Protein AF-A0A4Y2T8W7-F1 (afdb_monomer_lite)

Sequence (125 aa):
MVDYINKPGRGLSRILRNCVEVVSSQKSSSKECLTAVANQFINSVEISAQEAAWSILESPMSKMSEDSIFIPTFRQEERTRMVKSQDVLNKLDPNSRDVYESNIIDYYTKRPKSLEQDCLAKFAA

Radius of gyration: 21.81 Å; chains: 1; bounding box: 50×29×59 Å

Secondary structure (DSSP, 8-state):
-HHHHTSTTTTHHHHHHHHHHHHHHTT--HHHHHHHHHHHHHHH----HHHHHHHHTT--S---SS-------S-TTT---PBPPHHHHTTS-TT----B---HHHHHHT--GGGTTS-HHHHH-

InterPro domains:
  IPR051055 PIF1 DNA helicase [PTHR47642] (1-125)

Organism: Araneus ventricosus (NCBI:txid182803)

Structure (mmCIF, N/CA/C/O backbone):
data_AF-A0A4Y2T8W7-F1
#
_entry.id   AF-A0A4Y2T8W7-F1
#
loop_
_atom_site.group_PDB
_atom_site.id
_atom_site.type_symbol
_atom_site.label_atom_id
_atom_site.label_alt_id
_atom_site.label_comp_id
_atom_site.label_asym_id
_atom_site.label_entity_id
_atom_site.label_seq_id
_atom_site.pdbx_PDB_ins_code
_atom_site.Cartn_x
_atom_site.Cartn_y
_atom_site.Cartn_z
_atom_site.occupancy
_atom_site.B_iso_or_equiv
_atom_site.auth_seq_id
_atom_site.auth_comp_id
_atom_site.auth_asym_id
_atom_site.auth_atom_id
_atom_site.pdbx_PDB_model_num
ATOM 1 N N . MET A 1 1 ? -17.850 3.700 -1.515 1.00 57.03 1 MET A N 1
ATOM 2 C CA . MET A 1 1 ? -18.020 2.430 -0.768 1.00 57.03 1 MET A CA 1
ATOM 3 C C . MET A 1 1 ? -17.115 2.382 0.460 1.00 57.03 1 MET A C 1
ATOM 5 O O . MET A 1 1 ? -17.638 2.253 1.558 1.00 57.03 1 MET A O 1
ATOM 9 N N . VAL A 1 2 ? -15.803 2.600 0.309 1.00 61.16 2 VAL A N 1
ATOM 10 C CA . VAL A 1 2 ? -14.835 2.671 1.427 1.00 61.16 2 VAL A CA 1
ATOM 11 C C . VAL A 1 2 ? -15.227 3.708 2.492 1.00 61.16 2 VAL A C 1
ATOM 13 O O . VAL A 1 2 ? -15.216 3.391 3.676 1.00 61.16 2 VAL A O 1
ATOM 16 N N . ASP A 1 3 ? -15.686 4.900 2.097 1.00 63.88 3 ASP A N 1
ATOM 17 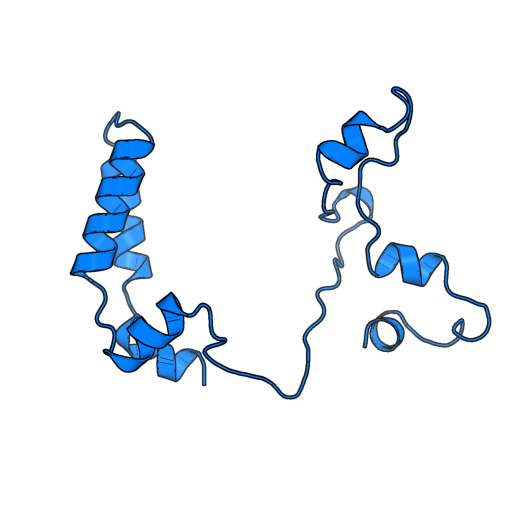C CA . ASP A 1 3 ? -16.163 5.931 3.042 1.00 63.88 3 ASP A CA 1
ATOM 18 C C . ASP A 1 3 ? -17.425 5.553 3.823 1.00 63.88 3 ASP A C 1
ATOM 20 O O . ASP A 1 3 ? -17.697 6.139 4.874 1.00 63.88 3 ASP A O 1
ATOM 24 N N . TYR A 1 4 ? -18.230 4.636 3.282 1.00 69.00 4 TYR A N 1
ATOM 25 C CA . TYR A 1 4 ? -19.443 4.151 3.932 1.00 69.00 4 TYR A CA 1
ATOM 26 C C . TYR A 1 4 ? -19.098 3.067 4.954 1.00 69.00 4 TYR A C 1
ATOM 28 O O . TYR A 1 4 ? -19.541 3.161 6.092 1.00 69.00 4 TYR A O 1
ATOM 36 N N . ILE A 1 5 ? -18.237 2.116 4.571 1.00 69.44 5 ILE A N 1
ATOM 37 C CA . ILE A 1 5 ? -17.714 1.065 5.459 1.00 69.44 5 ILE A CA 1
ATOM 38 C C . ILE A 1 5 ? -16.943 1.692 6.632 1.00 69.44 5 ILE A C 1
ATOM 40 O O . ILE A 1 5 ? -17.156 1.330 7.778 1.00 69.44 5 ILE A O 1
ATOM 44 N N . ASN A 1 6 ? -16.133 2.725 6.379 1.00 69.00 6 ASN A N 1
ATOM 45 C CA . ASN A 1 6 ? -15.343 3.401 7.416 1.00 69.00 6 ASN A CA 1
ATOM 46 C C . ASN A 1 6 ? -16.077 4.553 8.125 1.00 69.00 6 ASN A C 1
ATOM 48 O O . ASN A 1 6 ? -15.469 5.306 8.889 1.00 69.00 6 ASN A O 1
ATOM 52 N N . LYS A 1 7 ? -17.382 4.731 7.888 1.00 75.75 7 LYS A N 1
ATOM 53 C CA . LYS A 1 7 ? -18.191 5.767 8.547 1.00 75.75 7 LYS A CA 1
ATOM 54 C C . LYS A 1 7 ? -18.141 5.718 10.087 1.00 75.75 7 LYS A C 1
ATOM 56 O O . LYS A 1 7 ? -17.979 6.799 10.656 1.00 75.75 7 LYS A O 1
ATOM 61 N N . PRO A 1 8 ? -18.253 4.558 10.766 1.00 72.12 8 PRO A N 1
ATOM 62 C CA . PRO A 1 8 ? -18.125 4.495 12.227 1.00 72.12 8 PRO A CA 1
ATOM 63 C C . PRO A 1 8 ? -16.722 4.881 12.720 1.00 72.12 8 PRO A C 1
ATOM 65 O O . PRO A 1 8 ? -16.584 5.431 13.805 1.00 72.12 8 PRO A O 1
ATOM 68 N N . GLY A 1 9 ? -15.685 4.712 11.891 1.00 72.44 9 GLY A N 1
ATOM 69 C CA . GLY A 1 9 ? -14.316 5.125 12.210 1.00 72.44 9 GLY A CA 1
ATOM 70 C C . GLY A 1 9 ? -14.039 6.630 12.077 1.00 72.44 9 GLY A C 1
ATOM 71 O O . GLY A 1 9 ? -12.913 7.084 12.310 1.00 72.44 9 GLY A O 1
ATOM 72 N N . ARG A 1 10 ? -15.035 7.442 11.696 1.00 74.19 10 ARG A N 1
ATOM 73 C CA . ARG A 1 10 ? -14.863 8.895 11.555 1.00 74.19 10 ARG A CA 1
ATOM 74 C C . ARG A 1 10 ? -14.586 9.531 12.915 1.00 74.19 10 ARG A C 1
ATOM 76 O O . ARG A 1 10 ? -15.427 9.525 13.803 1.00 74.19 10 ARG A O 1
ATOM 83 N N . GLY A 1 11 ? -13.406 10.132 13.052 1.00 80.38 11 GLY A N 1
ATOM 84 C CA . GLY A 1 11 ? -12.960 10.785 14.287 1.00 80.38 11 GLY A CA 1
ATOM 85 C C . GLY A 1 11 ? -11.906 9.999 15.067 1.00 80.38 11 GLY A C 1
ATOM 86 O O . GLY A 1 11 ? -11.212 10.607 15.884 1.00 80.38 11 GLY A O 1
ATOM 87 N N . LEU A 1 12 ? -11.693 8.715 14.749 1.00 86.75 12 LEU A N 1
ATOM 88 C CA . LEU A 1 12 ? -10.592 7.921 15.308 1.00 86.75 12 LEU A CA 1
ATOM 89 C C . LEU A 1 12 ? -9.235 8.569 15.036 1.00 86.75 12 LEU A C 1
ATOM 91 O O . LEU A 1 12 ? -8.407 8.662 15.933 1.00 86.75 12 LEU A O 1
ATOM 95 N N . SER A 1 13 ? -9.027 9.099 13.828 1.00 86.69 13 SER A N 1
ATOM 96 C CA . SER A 1 13 ? -7.786 9.791 13.458 1.00 86.69 13 SER A CA 1
ATOM 97 C C . SER A 1 13 ? -7.454 10.954 14.397 1.00 86.69 13 SER A C 1
ATOM 99 O O . SER A 1 13 ? -6.302 11.115 14.792 1.00 86.69 13 SER A O 1
ATOM 101 N N . ARG A 1 14 ? -8.461 11.734 14.809 1.00 89.81 14 ARG A N 1
ATOM 102 C CA . ARG A 1 14 ? -8.293 12.832 15.770 1.00 89.81 14 ARG A CA 1
ATOM 103 C C . ARG A 1 14 ? -7.947 12.305 17.163 1.00 89.81 14 ARG A C 1
ATOM 105 O O . ARG A 1 14 ? -7.051 12.840 17.801 1.00 89.81 14 ARG A O 1
ATOM 112 N N . ILE A 1 15 ? -8.630 11.254 17.617 1.00 89.94 15 ILE A N 1
ATOM 113 C CA . ILE A 1 15 ? -8.384 10.630 18.928 1.00 89.94 15 ILE A CA 1
ATOM 114 C C . ILE A 1 15 ? -6.955 10.078 19.003 1.00 89.94 15 ILE A C 1
ATOM 116 O O . ILE A 1 15 ? -6.230 10.368 19.953 1.00 89.94 15 ILE A O 1
ATOM 120 N N . LEU A 1 16 ? -6.530 9.331 17.982 1.00 91.44 16 LEU A N 1
ATOM 121 C CA . LEU A 1 16 ? -5.188 8.756 17.918 1.00 91.44 16 LEU A CA 1
ATOM 122 C C . LEU A 1 16 ? -4.116 9.839 17.830 1.00 91.44 16 LEU A C 1
ATOM 124 O O . LEU A 1 16 ? -3.106 9.739 18.516 1.00 91.44 16 LEU A O 1
ATOM 128 N N . ARG A 1 17 ? -4.340 10.900 17.045 1.00 91.00 17 ARG A N 1
ATOM 129 C CA . ARG A 1 17 ? -3.400 12.023 16.948 1.00 91.00 17 ARG A CA 1
ATOM 130 C C . ARG A 1 17 ? -3.201 12.714 18.296 1.00 91.00 17 ARG A C 1
ATOM 132 O O . ARG A 1 17 ? -2.063 12.914 18.701 1.00 91.00 17 ARG A O 1
ATOM 139 N N . ASN A 1 18 ? -4.288 12.977 19.019 1.00 91.31 18 ASN A N 1
ATOM 140 C CA . ASN A 1 18 ? -4.215 13.541 20.367 1.00 91.31 18 ASN A CA 1
ATOM 141 C C . ASN A 1 18 ? -3.464 12.603 21.330 1.00 91.31 18 ASN A C 1
ATOM 143 O O . ASN A 1 18 ? -2.655 13.061 22.131 1.00 91.31 18 ASN A O 1
ATOM 147 N N . CYS A 1 19 ? -3.700 11.288 21.242 1.00 90.44 19 CYS A N 1
ATOM 148 C CA . CYS A 1 19 ? -2.985 10.293 22.046 1.00 90.44 19 CYS A CA 1
ATOM 149 C C . CYS A 1 19 ? -1.477 10.308 21.752 1.00 90.44 19 CYS A C 1
ATOM 151 O O . CYS A 1 19 ? -0.673 10.358 22.679 1.00 90.44 19 CYS A O 1
ATOM 153 N N . VAL A 1 20 ? -1.087 10.349 20.475 1.00 91.06 20 VAL A N 1
ATOM 154 C CA . VAL A 1 20 ? 0.320 10.443 20.060 1.00 91.06 20 VAL A CA 1
ATOM 155 C C . VAL A 1 20 ? 0.966 11.729 20.575 1.00 91.06 20 VAL A C 1
ATOM 157 O O . VAL A 1 20 ? 2.071 11.676 21.105 1.00 91.06 20 VAL A O 1
ATOM 160 N N . GLU A 1 21 ? 0.288 12.874 20.476 1.00 90.94 21 GLU A N 1
ATOM 161 C CA . GLU A 1 21 ? 0.793 14.152 20.997 1.00 90.94 21 GLU A CA 1
ATOM 162 C C . GLU A 1 21 ? 1.041 14.075 22.513 1.00 90.94 21 GLU A C 1
ATOM 164 O O . GLU A 1 21 ? 2.137 14.400 22.973 1.00 90.94 21 GLU A O 1
ATOM 169 N N . VAL A 1 22 ? 0.090 13.533 23.283 1.00 87.94 22 VAL A N 1
ATOM 170 C CA . VAL A 1 22 ? 0.243 13.333 24.734 1.00 87.94 22 VAL A CA 1
ATOM 171 C C . VAL A 1 22 ? 1.409 12.400 25.052 1.00 87.94 22 VAL A C 1
ATOM 173 O O . VAL A 1 22 ? 2.250 12.739 25.884 1.00 87.94 22 VAL A O 1
ATOM 176 N N . VAL A 1 23 ? 1.509 11.250 24.387 1.00 89.00 23 VAL A N 1
ATOM 177 C CA . VAL A 1 23 ? 2.542 10.260 24.720 1.00 89.00 23 VAL A CA 1
ATOM 178 C C . VAL A 1 23 ? 3.925 10.690 24.230 1.00 89.00 23 VAL A C 1
ATOM 180 O O . VAL A 1 23 ? 4.913 10.394 24.886 1.00 89.00 23 VAL A O 1
ATOM 183 N N . SER A 1 24 ? 4.016 11.453 23.139 1.00 83.12 24 SER A N 1
ATOM 184 C CA . SER A 1 24 ? 5.283 12.033 22.667 1.00 83.12 24 SER A CA 1
ATOM 185 C C . SER A 1 24 ? 5.811 13.151 23.573 1.00 83.12 24 SER A C 1
ATOM 187 O O . SER A 1 24 ? 7.019 13.365 23.652 1.00 83.12 24 SER A O 1
ATOM 189 N N . SER A 1 25 ? 4.914 13.852 24.277 1.00 83.56 25 SER A N 1
ATOM 190 C CA . SER A 1 25 ? 5.284 14.858 25.279 1.00 83.56 25 SER A CA 1
ATOM 191 C C . SER A 1 25 ? 5.825 14.233 26.572 1.00 83.56 25 SER A C 1
ATOM 193 O O . SER A 1 25 ? 6.587 14.863 27.309 1.00 83.56 25 SER A O 1
ATOM 195 N N . GLN A 1 26 ? 5.478 12.970 26.829 1.00 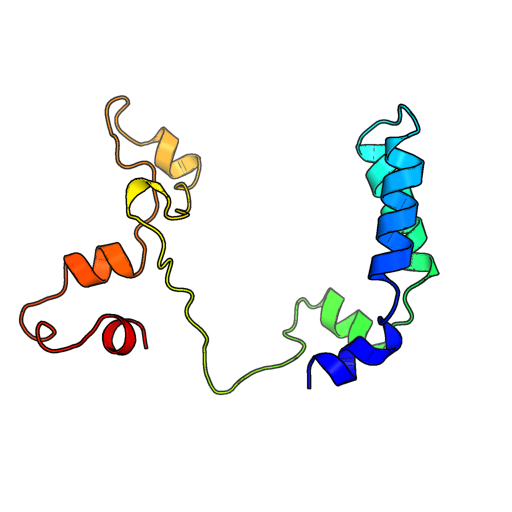80.62 26 GLN A N 1
ATOM 196 C CA . GLN A 1 26 ? 6.067 12.150 27.877 1.00 80.62 26 GLN A CA 1
ATOM 197 C C . GLN A 1 26 ? 7.352 11.514 27.325 1.00 80.62 26 GLN A C 1
ATOM 199 O O . GLN A 1 26 ? 7.390 11.043 26.193 1.00 80.62 26 GLN A O 1
ATOM 204 N N . LYS A 1 27 ? 8.451 11.505 28.091 1.00 73.12 27 LYS A N 1
ATOM 205 C CA . LYS A 1 27 ? 9.706 10.837 27.684 1.00 73.12 27 LYS A CA 1
ATOM 206 C C . LYS A 1 27 ? 9.574 9.308 27.792 1.00 73.12 27 LYS A C 1
ATOM 208 O O . LYS A 1 27 ? 10.281 8.679 28.574 1.00 73.12 27 LYS A O 1
ATOM 213 N N . SER A 1 28 ? 8.638 8.734 27.048 1.00 76.44 28 SER A N 1
ATOM 214 C CA . SER A 1 28 ? 8.301 7.312 27.050 1.00 76.44 28 SER A CA 1
ATOM 215 C C . SER A 1 28 ? 9.087 6.560 25.978 1.00 76.44 28 SER A C 1
ATOM 217 O O . SER A 1 28 ? 9.465 7.113 24.944 1.00 76.44 28 SER A O 1
ATOM 219 N N . SER A 1 29 ? 9.328 5.272 26.206 1.00 87.12 29 SER A N 1
ATOM 220 C CA . SER A 1 29 ? 9.912 4.397 25.189 1.00 87.12 29 SER A CA 1
ATOM 221 C C . SER A 1 29 ? 8.952 4.202 24.004 1.00 87.12 29 SER A C 1
ATOM 223 O O . SER A 1 29 ? 7.730 4.279 24.148 1.00 87.12 29 SER A O 1
ATOM 225 N N . SER A 1 30 ? 9.478 3.869 22.819 1.00 86.44 30 SER A N 1
ATOM 226 C CA . SER A 1 30 ? 8.644 3.601 21.632 1.00 86.44 30 SER A CA 1
ATOM 227 C C . SER A 1 30 ? 7.631 2.472 21.857 1.00 86.44 30 SER A C 1
ATOM 229 O O . SER A 1 30 ? 6.532 2.514 21.309 1.00 86.44 30 SER A O 1
ATOM 231 N N . LYS A 1 31 ? 7.971 1.483 22.697 1.00 88.88 31 LYS A N 1
ATOM 232 C CA . LYS A 1 31 ? 7.074 0.377 23.057 1.00 88.88 31 LYS A CA 1
ATOM 233 C C . LYS A 1 31 ? 5.890 0.858 23.894 1.00 88.88 31 LYS A C 1
ATOM 235 O O . LYS A 1 31 ? 4.759 0.454 23.634 1.00 88.88 31 LYS A O 1
ATOM 240 N N . GLU A 1 32 ? 6.136 1.712 24.882 1.00 87.88 32 GLU A N 1
ATOM 241 C CA . GLU A 1 32 ? 5.075 2.307 25.704 1.00 87.88 32 GLU A CA 1
ATOM 242 C C . GLU A 1 32 ? 4.180 3.214 24.862 1.00 87.88 32 GLU A C 1
ATOM 244 O O . GLU A 1 32 ? 2.959 3.129 24.972 1.00 87.88 32 GLU A O 1
ATOM 249 N N . CYS A 1 33 ? 4.774 3.993 23.950 1.00 88.75 33 CYS A N 1
ATOM 250 C CA . CYS A 1 33 ? 4.030 4.810 22.996 1.00 88.75 33 CYS A CA 1
ATOM 251 C C . CYS A 1 33 ? 3.089 3.970 22.131 1.00 88.75 33 CYS A C 1
ATOM 253 O O . CYS A 1 33 ? 1.884 4.222 22.094 1.00 88.75 33 CYS A O 1
ATOM 255 N N . LEU A 1 34 ? 3.613 2.909 21.514 1.00 90.31 34 LEU A N 1
ATOM 256 C CA . LEU A 1 34 ? 2.804 2.016 20.693 1.00 90.31 34 LEU A CA 1
ATOM 257 C C . LEU A 1 34 ? 1.702 1.332 21.510 1.00 90.31 34 LEU A C 1
ATOM 259 O O . LEU A 1 34 ? 0.571 1.239 21.046 1.00 90.31 34 LEU A O 1
ATOM 263 N N . THR A 1 35 ? 2.010 0.895 22.733 1.00 91.25 35 THR A N 1
ATOM 264 C CA . THR A 1 35 ? 1.037 0.234 23.617 1.00 91.25 35 THR A CA 1
ATOM 265 C C . THR A 1 35 ? -0.098 1.185 24.002 1.00 91.25 35 THR A C 1
ATOM 267 O O . THR A 1 35 ? -1.263 0.800 23.953 1.00 91.25 35 THR A O 1
ATOM 270 N N . ALA A 1 36 ? 0.214 2.438 24.343 1.00 91.25 36 ALA A N 1
ATOM 271 C CA . ALA A 1 36 ? -0.786 3.448 24.681 1.00 91.25 36 ALA A CA 1
ATOM 272 C C . ALA A 1 36 ? -1.706 3.761 23.491 1.00 91.25 36 ALA A C 1
ATOM 274 O O . ALA A 1 36 ? -2.930 3.760 23.638 1.00 91.25 36 ALA A O 1
ATOM 275 N N . VAL A 1 37 ? -1.130 3.949 22.300 1.00 91.88 37 VAL A N 1
ATOM 276 C CA . VAL A 1 37 ? -1.893 4.193 21.067 1.00 91.88 37 VAL A CA 1
ATOM 277 C C . VAL A 1 37 ? -2.752 2.979 20.700 1.00 91.88 37 VAL A C 1
ATOM 279 O O . VAL A 1 37 ? -3.919 3.145 20.350 1.00 91.88 37 VAL A O 1
ATOM 282 N N . ALA A 1 38 ? -2.218 1.761 20.829 1.00 90.75 38 ALA A N 1
ATOM 283 C CA . ALA A 1 38 ? -2.953 0.527 20.563 1.00 90.75 38 ALA A CA 1
ATOM 284 C C . ALA A 1 38 ? -4.138 0.349 21.523 1.00 90.75 38 ALA A C 1
ATOM 286 O O . ALA A 1 38 ? -5.249 0.065 21.081 1.00 90.75 38 ALA A O 1
ATOM 287 N N . ASN A 1 39 ? -3.936 0.587 22.821 1.00 92.38 39 ASN A N 1
ATOM 288 C CA . ASN A 1 39 ? -5.014 0.538 23.809 1.00 92.38 39 ASN A CA 1
ATOM 289 C C . ASN A 1 39 ? -6.099 1.578 23.510 1.00 92.38 39 ASN A C 1
ATOM 291 O O . ASN A 1 39 ? -7.287 1.265 23.565 1.00 92.38 39 ASN A O 1
ATOM 295 N N . GLN A 1 40 ? -5.709 2.805 23.152 1.00 91.62 40 GLN A N 1
ATOM 296 C CA . GLN A 1 40 ? -6.671 3.833 22.764 1.00 91.62 40 GLN A CA 1
ATOM 297 C C . GLN A 1 40 ? -7.459 3.422 21.515 1.00 91.62 40 GLN A C 1
ATOM 299 O O . GLN A 1 40 ? -8.671 3.624 21.472 1.00 91.62 40 GLN A O 1
ATOM 304 N N . PHE A 1 41 ? -6.796 2.832 20.519 1.00 89.88 41 PHE A N 1
ATOM 305 C CA . PHE A 1 41 ? -7.434 2.335 19.303 1.00 89.88 41 PHE A CA 1
ATOM 306 C C . PHE A 1 41 ? -8.471 1.250 19.611 1.00 89.88 41 PHE A C 1
ATOM 308 O O . PHE A 1 41 ? -9.632 1.413 19.249 1.00 89.88 41 PHE A O 1
ATOM 315 N N . ILE A 1 42 ? -8.080 0.201 20.342 1.00 87.50 42 ILE A N 1
ATOM 316 C CA . ILE A 1 42 ? -8.958 -0.928 20.693 1.00 87.50 42 ILE A CA 1
ATOM 317 C C . ILE A 1 42 ? -10.198 -0.448 21.457 1.00 87.50 42 ILE A C 1
ATOM 319 O O . ILE A 1 42 ? -11.298 -0.911 21.186 1.00 87.50 42 ILE A O 1
ATOM 323 N N . ASN A 1 43 ? -10.037 0.516 22.366 1.00 87.69 43 ASN A N 1
ATOM 324 C CA . ASN A 1 43 ? -11.147 1.040 23.164 1.00 87.69 43 ASN A CA 1
ATOM 325 C C . ASN A 1 43 ? -12.047 2.037 22.415 1.00 87.69 43 ASN A C 1
ATOM 327 O O . ASN A 1 43 ? -13.129 2.353 22.901 1.00 87.69 43 ASN A O 1
ATOM 331 N N . SER A 1 44 ? -11.593 2.582 21.282 1.00 86.12 44 SER A N 1
ATOM 332 C CA . SER A 1 44 ? -12.334 3.612 20.536 1.00 86.12 44 SER A CA 1
ATOM 333 C C . SER A 1 44 ? -12.994 3.077 19.264 1.00 86.12 44 SER A C 1
ATOM 335 O O . SER A 1 44 ? -13.888 3.730 18.731 1.00 86.12 44 SER A O 1
ATOM 337 N N . VAL A 1 45 ? -12.525 1.943 18.737 1.00 84.88 45 VAL A N 1
ATOM 338 C CA . VAL A 1 45 ? -13.032 1.340 17.500 1.00 84.88 45 VAL A CA 1
ATOM 339 C C . VAL A 1 45 ? -14.216 0.436 17.810 1.00 84.88 45 VAL A C 1
ATOM 341 O O . VAL A 1 45 ? -14.122 -0.463 18.639 1.00 84.88 45 VAL A O 1
ATOM 344 N N . GLU A 1 46 ? -15.305 0.626 17.073 1.00 84.88 46 GLU A N 1
ATOM 345 C CA . GLU A 1 46 ? -16.391 -0.344 16.979 1.00 84.88 46 GLU A CA 1
ATOM 346 C C . GLU A 1 46 ? -16.248 -1.098 15.652 1.00 84.88 46 GLU A C 1
ATOM 348 O O . GLU A 1 46 ? -16.212 -0.482 14.585 1.00 84.88 46 GLU A O 1
ATOM 353 N N . ILE A 1 47 ? -16.119 -2.424 15.725 1.00 81.81 47 ILE A N 1
ATOM 354 C CA . ILE A 1 47 ? -15.993 -3.316 14.569 1.00 81.81 47 ILE A CA 1
ATOM 355 C C . ILE A 1 47 ? -17.005 -4.453 14.706 1.00 81.81 47 ILE A C 1
ATOM 357 O O . ILE A 1 47 ? -17.177 -5.013 15.792 1.00 81.81 47 ILE A O 1
ATOM 361 N N . SER A 1 48 ? -17.695 -4.801 13.620 1.00 85.06 48 SER A N 1
ATOM 362 C CA . SER A 1 48 ? -18.600 -5.952 13.633 1.00 85.06 48 SER A CA 1
ATOM 363 C C . SER A 1 48 ? -17.823 -7.271 13.724 1.00 85.06 48 SER A C 1
ATOM 365 O O . SER A 1 48 ? -16.662 -7.365 13.317 1.00 85.06 48 SER A O 1
ATOM 367 N N . ALA A 1 49 ? -18.469 -8.334 14.215 1.00 88.00 49 ALA A N 1
ATOM 368 C CA . ALA A 1 49 ? -17.847 -9.659 14.282 1.00 88.00 49 ALA A CA 1
ATOM 369 C C . ALA A 1 49 ? -17.390 -10.157 12.896 1.00 88.00 49 ALA A C 1
ATOM 371 O O . ALA A 1 49 ? -16.355 -10.811 12.778 1.00 88.00 49 ALA A O 1
ATOM 372 N N . GLN A 1 50 ? -18.140 -9.815 11.844 1.00 85.50 50 GLN A N 1
ATOM 373 C CA . GLN A 1 50 ? -17.816 -10.161 10.463 1.00 85.50 50 GLN A CA 1
ATOM 374 C C . GLN A 1 50 ? -16.558 -9.434 9.977 1.00 85.50 50 GLN A C 1
ATOM 376 O O . GLN A 1 50 ? -15.669 -10.078 9.430 1.00 85.50 50 GLN A O 1
ATOM 381 N N . GLU A 1 51 ? -16.455 -8.120 10.200 1.00 82.25 51 GLU A N 1
ATOM 382 C CA . GLU A 1 51 ? -15.275 -7.327 9.823 1.00 82.25 51 GLU A CA 1
ATOM 383 C C . GLU A 1 51 ? -14.028 -7.761 10.607 1.00 82.25 51 GLU A C 1
ATOM 385 O O . GLU A 1 51 ? -12.944 -7.857 10.034 1.00 82.25 51 GLU A O 1
ATOM 390 N N . ALA A 1 52 ? -14.179 -8.103 11.892 1.00 85.94 52 ALA A N 1
ATOM 391 C CA . ALA A 1 52 ? -13.087 -8.629 12.708 1.00 85.94 52 ALA A CA 1
ATOM 392 C C . ALA A 1 52 ? -12.572 -9.973 12.168 1.00 85.94 52 ALA A C 1
ATOM 394 O O . ALA A 1 52 ? -11.369 -10.136 11.967 1.00 85.94 52 ALA A O 1
ATOM 395 N N . ALA A 1 53 ? -13.471 -10.916 11.864 1.00 90.06 53 ALA A N 1
ATOM 396 C CA . ALA A 1 53 ? -13.103 -12.186 11.238 1.00 90.06 53 ALA A CA 1
ATOM 397 C C . ALA A 1 53 ? -12.424 -11.976 9.875 1.00 90.06 53 ALA A C 1
ATOM 399 O O . ALA A 1 53 ? -11.421 -12.620 9.575 1.00 90.06 53 ALA A O 1
ATOM 400 N N . TRP A 1 54 ? -12.929 -11.040 9.070 1.00 88.06 54 TRP A N 1
ATOM 401 C CA . TRP A 1 54 ? -12.367 -10.709 7.761 1.00 88.06 54 TRP A CA 1
ATOM 402 C C . TRP A 1 54 ? -10.942 -10.150 7.866 1.00 88.06 54 TRP A C 1
ATOM 404 O O . TRP A 1 54 ? -10.065 -10.553 7.101 1.00 88.06 54 TRP A O 1
ATOM 414 N N . SER A 1 55 ? -10.704 -9.272 8.846 1.00 83.56 55 SER A N 1
ATOM 415 C CA . SER A 1 55 ? -9.384 -8.707 9.132 1.00 83.56 55 SER A CA 1
ATOM 416 C C . SER A 1 55 ? -8.402 -9.757 9.657 1.00 83.56 55 SER A C 1
ATOM 418 O O . SER A 1 55 ? -7.235 -9.714 9.282 1.00 83.56 55 SER A O 1
ATOM 420 N N . ILE A 1 56 ? -8.852 -10.696 10.499 1.00 88.88 56 ILE A N 1
ATOM 421 C CA . ILE A 1 56 ? -8.017 -11.799 11.017 1.00 88.88 56 ILE A CA 1
ATOM 422 C C . ILE A 1 56 ? -7.590 -12.744 9.889 1.00 88.88 56 ILE A C 1
ATOM 424 O O . ILE A 1 56 ? -6.476 -13.257 9.902 1.00 88.88 56 ILE A O 1
ATOM 428 N N . LEU A 1 57 ? -8.469 -12.971 8.912 1.00 92.75 57 LEU A N 1
ATOM 429 C CA . LEU A 1 57 ? -8.201 -13.828 7.756 1.00 92.75 57 LEU A CA 1
ATOM 430 C C . LEU A 1 57 ? -7.417 -13.120 6.639 1.00 92.75 57 LEU A C 1
ATOM 432 O O . LEU A 1 57 ? -7.256 -13.703 5.569 1.00 92.75 57 LEU A O 1
ATOM 436 N N . GLU A 1 58 ? -6.987 -11.871 6.854 1.00 86.19 58 GLU A N 1
ATOM 437 C CA . GLU A 1 58 ? -6.292 -11.035 5.861 1.00 86.19 58 GLU A CA 1
ATOM 438 C C . GLU A 1 58 ? -7.038 -10.941 4.518 1.00 86.19 58 GLU A C 1
ATOM 440 O O . GLU A 1 58 ? -6.453 -10.790 3.443 1.00 86.19 58 GLU A O 1
ATOM 445 N N . SER A 1 59 ? -8.367 -11.038 4.562 1.00 85.44 59 SER A N 1
ATOM 446 C CA . SER A 1 59 ? -9.180 -11.038 3.356 1.00 85.44 59 SER A CA 1
ATOM 447 C C . SER A 1 59 ? -9.412 -9.594 2.876 1.00 85.44 59 SER A C 1
ATOM 449 O O . SER A 1 59 ? -9.569 -8.673 3.684 1.00 85.44 59 SER A O 1
ATOM 451 N N . PRO A 1 60 ? -9.471 -9.329 1.559 1.00 79.94 60 PRO A N 1
ATOM 452 C CA . PRO A 1 60 ? -9.712 -7.981 1.050 1.00 79.94 60 PRO A CA 1
ATOM 453 C C . PRO A 1 60 ? -11.146 -7.523 1.356 1.00 79.94 60 PRO A C 1
ATOM 455 O O . PRO A 1 60 ? -12.102 -8.160 0.918 1.00 79.94 60 PRO A O 1
ATOM 458 N N . MET A 1 61 ? -11.308 -6.416 2.093 1.00 74.25 61 MET A N 1
ATOM 459 C CA . MET A 1 61 ? -12.622 -5.854 2.483 1.00 74.25 61 MET A CA 1
ATOM 460 C C . MET A 1 61 ? -13.453 -5.356 1.289 1.00 74.25 61 MET A C 1
ATOM 462 O O . MET A 1 61 ? -14.674 -5.237 1.363 1.00 74.25 61 MET A O 1
ATOM 466 N N . SER A 1 62 ? -12.800 -5.069 0.166 1.00 75.12 62 SER A N 1
ATOM 467 C CA . SER A 1 62 ? -13.450 -4.793 -1.110 1.00 75.12 62 SER A CA 1
ATOM 468 C C . SER A 1 62 ? -12.574 -5.284 -2.248 1.00 75.12 62 SER A C 1
ATOM 470 O O . SER A 1 62 ? -11.353 -5.143 -2.187 1.00 75.12 62 SER A O 1
ATOM 472 N N . LYS A 1 63 ? -13.197 -5.795 -3.307 1.00 73.94 63 LYS A N 1
ATOM 473 C CA . LYS A 1 63 ? -12.537 -6.060 -4.586 1.00 73.94 63 LYS A CA 1
ATOM 474 C C . LYS A 1 63 ? -13.044 -5.042 -5.599 1.00 73.94 63 LYS A C 1
ATOM 476 O O . LYS A 1 63 ? -14.249 -4.803 -5.666 1.00 73.94 63 LYS A O 1
ATOM 481 N N . MET A 1 64 ? -12.131 -4.432 -6.340 1.00 74.25 64 MET A N 1
ATOM 482 C CA . MET A 1 64 ? -12.454 -3.551 -7.458 1.00 74.25 64 MET A CA 1
ATOM 483 C C . MET A 1 64 ? -12.212 -4.317 -8.758 1.00 74.25 64 MET A C 1
ATOM 485 O O . MET A 1 64 ? -11.336 -5.177 -8.810 1.00 74.25 64 MET A O 1
ATOM 489 N N . SER A 1 65 ? -13.031 -4.057 -9.775 1.00 80.00 65 SER A N 1
ATOM 490 C CA . SER A 1 65 ? -12.858 -4.662 -11.103 1.00 80.00 65 SER A CA 1
ATOM 491 C C . SER A 1 65 ? -11.645 -4.096 -11.840 1.00 80.00 65 SER A C 1
ATOM 493 O O . SER A 1 65 ? -11.046 -4.796 -12.644 1.00 80.00 65 SER A O 1
ATOM 495 N N . GLU A 1 66 ? -11.295 -2.850 -11.530 1.00 77.12 66 GLU A N 1
ATOM 496 C CA . GLU A 1 66 ? -10.141 -2.139 -12.068 1.00 77.12 66 GLU A CA 1
ATOM 497 C C . GLU A 1 66 ? -8.999 -2.170 -11.052 1.00 77.12 66 GLU A C 1
ATOM 499 O O . GLU A 1 66 ? -9.225 -1.957 -9.856 1.00 77.12 66 GLU A O 1
ATOM 504 N N . ASP A 1 67 ? -7.784 -2.414 -11.529 1.00 73.81 67 ASP A N 1
ATOM 505 C CA . ASP A 1 67 ? -6.574 -2.246 -10.728 1.00 73.81 67 ASP A CA 1
ATOM 506 C C . ASP A 1 67 ? -6.089 -0.788 -10.811 1.00 73.81 67 ASP A C 1
ATOM 508 O O . ASP A 1 67 ? -6.408 -0.051 -11.747 1.00 73.81 67 ASP A O 1
ATOM 512 N N . SER A 1 68 ? -5.329 -0.341 -9.817 1.00 81.56 68 SER A N 1
ATOM 513 C CA . SER A 1 68 ? -4.749 1.001 -9.796 1.00 81.56 68 SER A CA 1
ATOM 514 C C . SER A 1 68 ? -3.239 0.913 -9.669 1.00 81.56 68 SER A C 1
ATOM 516 O O . SER A 1 68 ? -2.719 0.466 -8.646 1.00 81.56 68 SER A O 1
ATOM 518 N N . ILE A 1 69 ? -2.526 1.399 -10.682 1.00 83.94 69 ILE A N 1
ATOM 519 C CA . ILE A 1 69 ? -1.065 1.363 -10.708 1.00 83.94 69 ILE A CA 1
ATOM 520 C C . ILE A 1 69 ? -0.516 2.741 -10.363 1.00 83.94 69 ILE A C 1
ATOM 522 O O . ILE A 1 69 ? -0.832 3.749 -10.997 1.00 83.94 69 ILE A O 1
ATOM 526 N N . PHE A 1 70 ? 0.333 2.785 -9.339 1.00 84.81 70 PHE A N 1
ATOM 527 C CA . PHE A 1 70 ? 1.020 4.006 -8.946 1.00 84.81 70 PHE A CA 1
ATOM 528 C C . PHE A 1 70 ? 2.193 4.302 -9.890 1.00 84.81 70 PHE A C 1
ATOM 530 O O . PHE A 1 70 ? 3.099 3.483 -10.052 1.00 84.81 70 PHE A O 1
ATOM 537 N N . ILE A 1 71 ? 2.212 5.507 -10.468 1.00 86.38 71 ILE A N 1
ATOM 538 C CA . ILE A 1 71 ? 3.300 5.991 -11.325 1.00 86.38 71 ILE A CA 1
ATOM 539 C C . ILE A 1 71 ? 3.976 7.185 -10.633 1.00 86.38 71 ILE A C 1
ATOM 541 O O . ILE A 1 71 ? 3.336 8.226 -10.467 1.00 86.38 71 ILE A O 1
ATOM 545 N N . PRO A 1 72 ? 5.265 7.094 -10.250 1.00 82.94 72 PRO A N 1
ATOM 546 C CA . PRO A 1 72 ? 5.958 8.210 -9.618 1.00 82.94 72 PRO A CA 1
ATOM 547 C C . PRO A 1 72 ? 6.272 9.302 -10.654 1.00 82.94 72 PRO A C 1
ATOM 549 O O . PRO A 1 72 ? 7.193 9.172 -11.461 1.00 82.94 72 PRO A O 1
ATOM 552 N N . THR A 1 73 ? 5.511 10.398 -10.623 1.00 82.62 73 THR A N 1
ATOM 553 C CA . THR A 1 73 ? 5.621 11.530 -11.568 1.00 82.62 73 THR A CA 1
ATOM 554 C C . THR A 1 73 ? 6.682 12.569 -11.194 1.00 82.62 73 THR A C 1
ATOM 556 O O . THR A 1 73 ? 6.895 13.517 -11.949 1.00 82.62 73 THR A O 1
ATOM 559 N N . PHE A 1 74 ? 7.373 12.394 -10.064 1.00 85.12 74 PHE A N 1
ATOM 560 C CA . PHE A 1 74 ? 8.460 13.275 -9.626 1.00 85.12 74 PHE A CA 1
ATOM 561 C C . PHE A 1 74 ? 9.637 13.292 -10.615 1.00 85.12 74 PHE A C 1
ATOM 563 O O . PHE A 1 74 ? 9.764 12.421 -11.491 1.00 85.12 74 PHE A O 1
ATOM 570 N N . ARG A 1 75 ? 10.530 14.279 -10.459 1.00 83.25 75 ARG A N 1
ATOM 571 C CA . ARG A 1 75 ? 11.809 14.323 -11.185 1.00 83.25 75 ARG A CA 1
ATOM 572 C C . ARG A 1 75 ? 12.638 13.084 -10.868 1.00 83.25 75 ARG A C 1
ATOM 574 O O . ARG A 1 75 ? 12.483 12.500 -9.802 1.00 83.25 75 ARG A O 1
ATOM 581 N N . GLN A 1 76 ? 13.491 12.656 -11.795 1.00 81.00 76 GLN A N 1
ATOM 582 C CA . GLN A 1 76 ? 14.177 11.361 -11.710 1.00 81.00 76 GLN A CA 1
ATOM 583 C C . GLN A 1 76 ? 14.956 11.179 -10.398 1.00 81.00 76 GLN A C 1
ATOM 585 O O . GLN A 1 76 ? 14.945 10.087 -9.834 1.00 81.00 76 GLN A O 1
ATOM 590 N N . GLU A 1 77 ? 15.576 12.252 -9.920 1.00 82.88 77 GLU A N 1
ATOM 591 C CA . GLU A 1 77 ? 16.327 12.361 -8.672 1.00 82.88 77 GLU A CA 1
ATOM 592 C C . GLU A 1 77 ? 15.459 12.321 -7.399 1.00 82.88 77 GLU A C 1
ATOM 594 O O . GLU A 1 77 ? 15.951 11.951 -6.338 1.00 82.88 77 GLU A O 1
ATOM 599 N N . GLU A 1 78 ? 14.169 12.643 -7.504 1.00 84.38 78 GLU A N 1
ATOM 600 C CA . GLU A 1 78 ? 13.212 12.727 -6.389 1.00 84.38 78 GLU A CA 1
ATOM 601 C C . GLU A 1 78 ? 12.215 11.557 -6.367 1.00 84.38 78 GLU A C 1
ATOM 603 O O . GLU A 1 78 ? 11.379 11.455 -5.468 1.00 84.38 78 GLU A O 1
ATOM 608 N N . ARG A 1 79 ? 12.259 10.660 -7.361 1.00 86.06 79 ARG A N 1
ATOM 609 C CA . ARG A 1 79 ? 11.326 9.530 -7.431 1.00 86.06 79 ARG A CA 1
ATOM 610 C C . ARG A 1 79 ? 11.571 8.551 -6.294 1.00 86.06 79 ARG A C 1
ATOM 612 O O . ARG A 1 79 ? 12.656 7.989 -6.163 1.00 86.06 79 ARG A O 1
ATOM 619 N N . THR A 1 80 ? 10.509 8.250 -5.557 1.00 85.00 80 THR A N 1
ATOM 620 C CA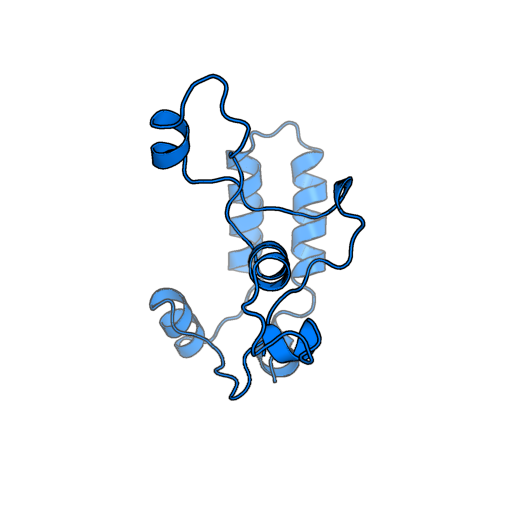 . THR A 1 80 ? 10.492 7.143 -4.603 1.00 85.00 80 THR A CA 1
ATOM 621 C C . THR A 1 80 ? 10.775 5.828 -5.331 1.00 85.00 80 THR A C 1
ATOM 623 O O . THR A 1 80 ? 10.112 5.495 -6.317 1.00 85.00 80 THR A O 1
ATOM 626 N N . ARG A 1 81 ? 11.768 5.079 -4.848 1.00 87.06 81 ARG A N 1
ATOM 627 C CA . ARG A 1 81 ? 12.109 3.737 -5.329 1.00 87.06 81 ARG A CA 1
ATOM 628 C C . ARG A 1 81 ? 12.157 2.773 -4.157 1.00 87.06 81 ARG A C 1
ATOM 630 O O . ARG A 1 81 ? 12.548 3.147 -3.054 1.00 87.06 81 ARG A O 1
ATOM 637 N N . MET A 1 82 ? 11.783 1.529 -4.425 1.00 89.75 82 MET A N 1
ATOM 638 C CA . MET A 1 82 ? 11.943 0.445 -3.467 1.00 89.75 82 MET A CA 1
ATOM 639 C C . MET A 1 82 ? 13.379 -0.060 -3.530 1.00 89.75 82 MET A C 1
ATOM 641 O O . MET A 1 82 ? 13.930 -0.252 -4.614 1.00 89.75 82 MET A O 1
ATOM 645 N N . VAL A 1 83 ? 13.993 -0.240 -2.368 1.00 92.62 83 VAL A N 1
ATOM 646 C CA . VAL A 1 83 ? 15.310 -0.867 -2.251 1.00 92.62 83 VAL A CA 1
ATOM 647 C C . VAL A 1 83 ? 15.134 -2.380 -2.374 1.00 92.62 83 VAL A C 1
ATOM 649 O O . VAL A 1 83 ? 14.123 -2.922 -1.922 1.00 92.62 83 VAL A O 1
ATOM 652 N N . LYS A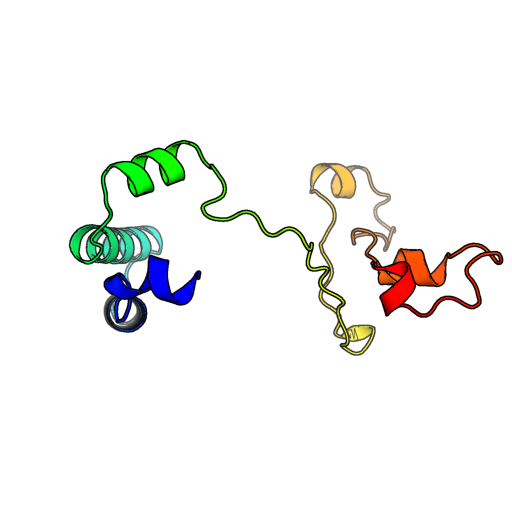 1 84 ? 16.105 -3.058 -2.990 1.00 93.44 84 LYS A N 1
ATOM 653 C CA . LYS A 1 84 ? 16.114 -4.523 -3.078 1.00 93.44 84 LYS A CA 1
ATOM 654 C C . LYS A 1 84 ? 16.138 -5.159 -1.688 1.00 93.44 84 LYS A C 1
ATOM 656 O O . LYS A 1 84 ? 16.638 -4.567 -0.731 1.00 93.44 84 LYS A O 1
ATOM 661 N N . SER A 1 85 ? 15.638 -6.390 -1.581 1.00 93.75 85 SER A N 1
ATOM 662 C CA . SER A 1 85 ? 15.723 -7.156 -0.330 1.00 93.75 85 SER A CA 1
ATOM 663 C C . SER A 1 85 ? 17.173 -7.268 0.159 1.00 93.75 85 SER A C 1
ATOM 665 O O . SER A 1 85 ? 18.103 -7.373 -0.647 1.00 93.75 85 SER A O 1
ATOM 667 N N . GLN A 1 86 ? 17.364 -7.309 1.480 1.00 92.19 86 GLN A N 1
ATOM 668 C CA . GLN A 1 86 ? 18.683 -7.424 2.102 1.00 92.19 86 GLN A CA 1
ATOM 669 C C . GLN A 1 86 ? 19.470 -8.632 1.571 1.00 92.19 86 GLN A C 1
ATOM 671 O O . GLN A 1 86 ? 20.669 -8.530 1.323 1.00 92.19 86 GLN A O 1
ATOM 676 N N . ASP A 1 87 ? 18.788 -9.750 1.313 1.00 93.88 87 ASP A N 1
ATOM 677 C CA . ASP A 1 87 ? 19.404 -10.961 0.760 1.00 93.88 87 ASP A CA 1
ATOM 678 C C . ASP A 1 87 ? 19.978 -10.753 -0.644 1.00 93.88 87 ASP A C 1
ATOM 680 O O . ASP A 1 87 ? 20.982 -11.367 -1.008 1.00 93.88 87 ASP A O 1
ATOM 684 N N . VAL A 1 88 ? 19.335 -9.903 -1.447 1.00 92.75 88 VAL A N 1
ATOM 685 C CA . VAL A 1 88 ? 19.774 -9.569 -2.807 1.00 92.75 88 VAL A CA 1
ATOM 686 C C . VAL A 1 88 ? 20.927 -8.573 -2.750 1.00 92.75 88 VAL A C 1
ATOM 688 O O . VAL A 1 88 ? 21.915 -8.746 -3.460 1.00 92.75 88 VAL A O 1
ATOM 691 N N . LEU A 1 89 ? 20.840 -7.575 -1.868 1.00 92.00 89 LEU A N 1
ATOM 692 C CA . LEU A 1 89 ? 21.906 -6.595 -1.654 1.00 92.00 89 LEU A CA 1
ATOM 693 C C . LEU A 1 89 ? 23.205 -7.250 -1.173 1.00 92.00 89 LEU A C 1
ATOM 695 O O . LEU A 1 89 ? 24.273 -6.917 -1.672 1.00 92.00 89 LEU A O 1
ATOM 699 N N . ASN A 1 90 ? 23.119 -8.223 -0.263 1.00 92.31 90 ASN A N 1
ATOM 700 C CA . ASN A 1 90 ? 24.289 -8.931 0.267 1.00 92.31 90 ASN A CA 1
ATOM 701 C C . ASN A 1 90 ? 25.021 -9.777 -0.791 1.00 92.31 90 ASN A C 1
ATOM 703 O O . ASN A 1 90 ? 26.192 -10.103 -0.615 1.00 92.31 90 ASN A O 1
ATOM 707 N N . LYS A 1 91 ? 24.330 -10.164 -1.869 1.00 94.25 91 LYS A N 1
ATOM 708 C CA . LYS A 1 91 ? 24.896 -10.926 -2.995 1.00 94.25 91 LYS A CA 1
ATOM 709 C C . LYS A 1 91 ? 25.409 -10.025 -4.120 1.00 94.25 91 LYS A C 1
ATOM 711 O O . LYS A 1 91 ? 25.985 -10.532 -5.081 1.00 94.25 91 LYS A O 1
ATOM 716 N N . LEU A 1 92 ? 25.148 -8.722 -4.040 1.00 92.06 92 LEU A N 1
ATOM 717 C CA . LEU A 1 92 ? 25.564 -7.756 -5.044 1.00 92.06 92 LEU A CA 1
ATOM 718 C C . LEU A 1 92 ? 27.064 -7.467 -4.917 1.00 92.06 92 LEU A C 1
ATOM 720 O O . LEU A 1 92 ? 27.640 -7.556 -3.833 1.00 92.06 92 LEU A O 1
ATOM 724 N N . ASP A 1 93 ? 27.693 -7.092 -6.030 1.00 93.06 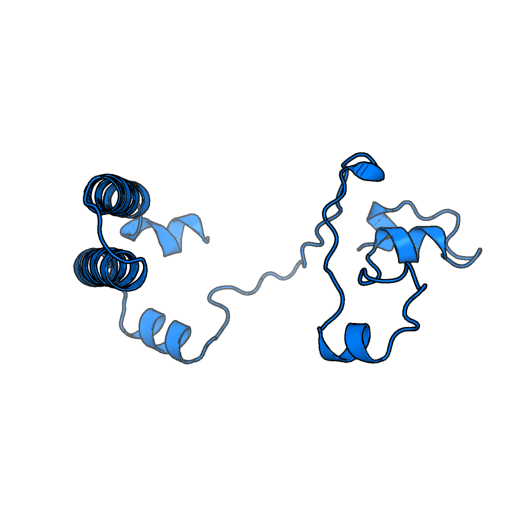93 ASP A N 1
ATOM 725 C CA . ASP A 1 93 ? 29.075 -6.614 -5.995 1.00 93.06 93 ASP A CA 1
ATOM 726 C C . ASP A 1 93 ? 29.182 -5.365 -5.093 1.00 93.06 93 ASP A C 1
ATOM 728 O O . ASP A 1 93 ? 28.327 -4.478 -5.209 1.00 93.06 93 ASP A O 1
ATOM 732 N N . PRO A 1 94 ? 30.220 -5.243 -4.239 1.00 88.50 94 PRO A N 1
ATOM 733 C CA . PRO A 1 94 ? 30.383 -4.098 -3.340 1.00 88.50 94 PRO A CA 1
ATOM 734 C C . PRO A 1 94 ? 30.417 -2.725 -4.031 1.00 88.50 94 PRO A C 1
ATOM 736 O O . PRO A 1 94 ? 30.125 -1.717 -3.392 1.00 88.50 94 PRO A O 1
ATOM 739 N N . ASN A 1 95 ? 30.762 -2.664 -5.321 1.00 90.38 95 ASN A N 1
ATOM 740 C CA . ASN A 1 95 ? 30.793 -1.433 -6.114 1.00 90.38 95 ASN A CA 1
ATOM 741 C C . ASN A 1 95 ? 29.545 -1.248 -6.994 1.00 90.38 95 ASN A C 1
ATOM 743 O O . ASN A 1 95 ? 29.459 -0.277 -7.755 1.00 90.38 95 ASN A O 1
ATOM 747 N N . SER A 1 96 ? 28.576 -2.163 -6.925 1.00 89.69 96 SER A N 1
ATOM 748 C CA . SER A 1 96 ? 27.345 -2.067 -7.703 1.00 89.69 96 SER A CA 1
ATOM 749 C C . SER A 1 96 ? 26.445 -0.946 -7.181 1.00 89.69 96 SER A C 1
ATOM 751 O O . SER A 1 96 ? 26.162 -0.837 -5.991 1.00 89.69 96 SER A O 1
ATOM 753 N N . ARG A 1 97 ? 25.941 -0.118 -8.102 1.00 87.38 97 ARG A N 1
ATOM 754 C CA . ARG A 1 97 ? 24.956 0.943 -7.816 1.00 87.38 97 ARG A CA 1
ATOM 755 C C . ARG A 1 97 ? 23.509 0.489 -8.021 1.00 87.38 97 ARG A C 1
ATOM 757 O O . ARG A 1 97 ? 22.587 1.286 -7.866 1.00 87.38 97 ARG A O 1
ATOM 764 N N . ASP A 1 98 ? 23.303 -0.776 -8.378 1.00 89.56 98 ASP A N 1
ATOM 765 C CA . ASP A 1 98 ? 21.993 -1.346 -8.692 1.00 89.56 98 ASP A CA 1
ATOM 766 C C . ASP A 1 98 ? 21.272 -1.841 -7.427 1.00 89.56 98 ASP A C 1
ATOM 768 O O . ASP A 1 98 ? 20.995 -3.028 -7.251 1.00 89.56 98 ASP A O 1
ATOM 772 N N . VAL A 1 99 ? 21.018 -0.915 -6.503 1.00 91.50 99 VAL A N 1
ATOM 773 C CA . VAL A 1 99 ? 20.432 -1.193 -5.178 1.00 91.50 99 VAL A CA 1
ATOM 774 C C . VAL A 1 99 ? 18.903 -1.091 -5.149 1.00 91.50 99 VAL A C 1
ATOM 776 O O . VAL A 1 99 ? 18.283 -1.439 -4.146 1.00 91.50 99 VAL A O 1
ATOM 779 N N . TYR A 1 100 ? 18.287 -0.626 -6.237 1.00 91.75 100 TYR A N 1
ATOM 780 C CA . TYR A 1 100 ? 16.845 -0.394 -6.330 1.00 91.75 100 TYR A CA 1
ATOM 781 C C . TYR A 1 100 ? 16.144 -1.475 -7.148 1.00 91.75 100 TYR A C 1
ATOM 783 O O . TYR A 1 100 ? 16.688 -1.976 -8.129 1.00 91.75 100 TYR A O 1
ATOM 791 N N . GLU A 1 101 ? 14.915 -1.802 -6.767 1.00 91.62 101 GLU A N 1
ATOM 792 C CA . GLU A 1 101 ? 14.035 -2.632 -7.583 1.00 91.62 101 GLU A CA 1
ATOM 793 C C . GLU A 1 101 ? 13.608 -1.890 -8.854 1.00 91.62 101 GLU A C 1
ATOM 795 O O . GLU A 1 101 ? 13.437 -0.664 -8.863 1.00 91.62 101 GLU A O 1
ATOM 800 N N . SER A 1 102 ? 13.423 -2.650 -9.935 1.00 89.62 102 SER A N 1
ATOM 801 C CA . SER A 1 102 ? 12.935 -2.101 -11.203 1.00 89.62 102 SER A CA 1
ATOM 802 C C . SER A 1 102 ? 11.463 -1.716 -11.082 1.00 89.62 102 SER A C 1
ATOM 804 O O . SER A 1 102 ? 10.639 -2.521 -10.647 1.00 89.62 102 SER A O 1
ATOM 806 N N . ASN A 1 103 ? 11.121 -0.498 -11.497 1.00 88.75 103 ASN A N 1
ATOM 807 C CA . ASN A 1 103 ? 9.744 -0.006 -11.500 1.00 88.75 103 ASN A CA 1
ATOM 808 C C . ASN A 1 103 ? 9.171 0.112 -12.922 1.00 88.75 103 ASN A C 1
ATOM 810 O O . ASN A 1 103 ? 9.871 -0.075 -13.919 1.00 88.75 103 ASN A O 1
ATOM 814 N N . ILE A 1 104 ? 7.887 0.473 -13.021 1.00 89.94 104 ILE A N 1
ATOM 815 C CA . ILE A 1 104 ? 7.180 0.622 -14.303 1.00 89.94 104 ILE A CA 1
ATOM 816 C C . ILE A 1 104 ? 7.886 1.567 -15.285 1.00 89.94 104 ILE A C 1
ATOM 818 O O . ILE A 1 104 ? 7.856 1.354 -16.494 1.00 89.94 104 ILE A O 1
ATOM 822 N N . ILE A 1 105 ? 8.581 2.584 -14.776 1.00 89.88 105 ILE A N 1
ATOM 823 C CA . ILE A 1 105 ? 9.296 3.552 -15.605 1.00 89.88 105 ILE A CA 1
ATOM 824 C C . ILE A 1 105 ? 10.577 2.941 -16.174 1.00 89.88 105 ILE A C 1
ATOM 826 O O . ILE A 1 105 ? 10.904 3.175 -17.340 1.00 89.88 105 ILE A O 1
ATOM 830 N N . ASP A 1 106 ? 11.291 2.138 -15.385 1.00 90.25 106 ASP A N 1
ATOM 831 C CA . ASP A 1 106 ? 12.476 1.420 -15.855 1.00 90.25 106 ASP A CA 1
ATOM 832 C C . ASP A 1 106 ? 12.096 0.429 -16.970 1.00 90.25 106 ASP A C 1
ATOM 834 O O . ASP A 1 106 ? 12.783 0.357 -17.993 1.00 90.25 106 ASP A O 1
ATOM 838 N N . TYR A 1 107 ? 10.963 -0.269 -16.826 1.00 91.44 107 TYR A N 1
ATOM 839 C CA . TYR A 1 107 ? 10.421 -1.148 -17.868 1.00 91.44 107 TYR A CA 1
ATOM 840 C C . TYR A 1 107 ? 9.987 -0.374 -19.116 1.00 91.44 107 TYR A C 1
ATOM 842 O O . TYR A 1 107 ? 10.357 -0.749 -20.227 1.00 91.44 107 TYR A O 1
ATOM 850 N N . TYR A 1 108 ? 9.284 0.747 -18.948 1.00 92.25 108 TYR A N 1
ATOM 851 C CA . TYR A 1 108 ? 8.855 1.596 -20.062 1.00 92.25 108 TYR A CA 1
ATOM 852 C C . TYR A 1 108 ? 10.035 2.175 -20.858 1.00 92.25 108 TYR A C 1
ATOM 854 O O . TYR A 1 108 ? 9.979 2.306 -22.084 1.00 92.25 108 TYR A O 1
ATOM 862 N N . THR A 1 109 ? 11.134 2.494 -20.173 1.00 90.12 109 THR A N 1
ATOM 863 C CA . THR A 1 109 ? 12.370 2.982 -20.806 1.00 90.12 109 THR A CA 1
ATOM 864 C C . THR A 1 109 ? 13.043 1.886 -21.636 1.00 90.12 109 THR A C 1
ATOM 866 O O . THR A 1 109 ? 13.628 2.173 -22.676 1.00 90.12 109 THR A O 1
ATOM 869 N N . LYS A 1 110 ? 12.925 0.624 -21.208 1.00 92.50 110 LYS A N 1
ATOM 870 C CA . LYS A 1 110 ? 13.477 -0.560 -21.887 1.00 92.50 110 LYS A CA 1
ATOM 871 C C . LYS A 1 110 ? 12.466 -1.252 -22.814 1.00 92.50 110 LYS A C 1
ATOM 873 O O . LYS A 1 110 ? 12.698 -2.392 -23.218 1.00 92.50 110 LYS A O 1
ATOM 878 N N . ARG A 1 111 ? 11.337 -0.607 -23.132 1.00 94.06 111 ARG A N 1
ATOM 879 C CA . ARG A 1 111 ? 10.246 -1.243 -23.882 1.00 94.06 111 ARG A CA 1
ATOM 880 C C . ARG A 1 111 ? 10.676 -1.637 -25.305 1.00 94.06 111 ARG A C 1
ATOM 882 O O . ARG A 1 111 ? 11.479 -0.933 -25.922 1.00 94.06 111 ARG A O 1
ATOM 889 N N . PRO A 1 112 ? 10.145 -2.745 -25.850 1.00 94.88 112 PRO A N 1
ATOM 890 C CA . PRO A 1 112 ? 10.422 -3.155 -27.221 1.00 94.88 112 PRO A CA 1
ATOM 891 C C . PRO A 1 112 ? 9.865 -2.141 -28.227 1.00 94.88 112 PRO A C 1
ATOM 893 O O . PRO A 1 112 ? 8.872 -1.464 -27.963 1.00 94.88 112 PRO A O 1
ATOM 896 N N . LYS A 1 113 ? 10.460 -2.095 -29.426 1.00 92.88 113 LYS A N 1
ATOM 897 C CA . LYS A 1 113 ? 10.043 -1.185 -30.514 1.00 92.88 113 LYS A CA 1
ATOM 898 C C . LYS A 1 113 ? 8.574 -1.349 -30.922 1.00 92.88 113 LYS A C 1
ATOM 900 O O . LYS A 1 113 ? 7.958 -0.401 -31.390 1.00 92.88 113 LYS A O 1
ATOM 905 N N . SER A 1 114 ? 7.992 -2.531 -30.714 1.00 94.12 114 SER A N 1
ATOM 906 C CA . SER A 1 114 ? 6.565 -2.777 -30.955 1.00 94.12 114 SER A CA 1
ATOM 907 C C . SER A 1 114 ? 5.640 -1.913 -30.089 1.00 94.12 114 SER A C 1
ATOM 909 O O . SER A 1 114 ? 4.523 -1.639 -30.509 1.00 94.12 114 SER A O 1
ATOM 911 N N . LEU A 1 115 ? 6.104 -1.463 -28.918 1.00 91.81 115 LEU A N 1
ATOM 912 C CA . LEU A 1 115 ? 5.355 -0.638 -27.962 1.00 91.81 115 LEU A CA 1
ATOM 913 C C . LEU A 1 115 ? 5.840 0.822 -27.957 1.00 91.81 115 LEU A C 1
ATOM 915 O O . LEU A 1 115 ? 5.597 1.571 -27.014 1.00 91.81 115 LEU A O 1
ATOM 919 N N . GLU A 1 116 ? 6.567 1.254 -28.991 1.00 91.25 116 GLU A N 1
ATOM 920 C CA . GLU A 1 116 ? 7.136 2.605 -29.043 1.00 91.25 116 GLU A CA 1
ATOM 921 C C . GLU A 1 116 ? 6.055 3.695 -29.085 1.00 91.25 116 GLU A C 1
ATOM 923 O O . GLU A 1 116 ? 6.239 4.748 -28.472 1.00 91.25 116 GLU A O 1
ATOM 928 N N . GLN A 1 117 ? 4.928 3.394 -29.740 1.00 92.12 117 GLN A N 1
ATOM 929 C CA . GLN A 1 117 ? 3.762 4.274 -29.886 1.00 92.12 117 GLN A CA 1
ATOM 930 C C . GLN A 1 117 ? 2.876 4.329 -28.635 1.00 92.12 117 GLN A C 1
ATOM 932 O O . GLN A 1 117 ? 2.045 5.230 -28.512 1.00 92.12 117 GLN A O 1
ATOM 937 N N . ASP A 1 118 ? 3.030 3.381 -27.709 1.00 92.94 118 ASP A N 1
ATOM 938 C CA . ASP A 1 118 ? 2.258 3.382 -26.474 1.00 92.94 118 ASP A CA 1
ATOM 939 C C . ASP A 1 118 ? 2.869 4.371 -25.483 1.00 92.94 118 ASP A C 1
ATOM 941 O O . ASP A 1 118 ? 4.073 4.368 -25.223 1.00 92.94 118 ASP A O 1
ATOM 945 N N . CYS A 1 119 ? 2.023 5.234 -24.922 1.00 91.44 119 CYS A N 1
ATOM 946 C CA . CYS A 1 119 ? 2.423 6.142 -23.859 1.00 91.44 119 CYS A CA 1
ATOM 947 C C . CYS A 1 119 ? 2.557 5.394 -22.522 1.00 91.44 119 CYS A C 1
ATOM 949 O O . CYS A 1 119 ? 1.993 4.315 -22.339 1.00 91.44 119 CYS A O 1
ATOM 951 N N . LEU A 1 120 ? 3.251 5.997 -21.550 1.00 89.69 120 LEU A N 1
ATOM 952 C C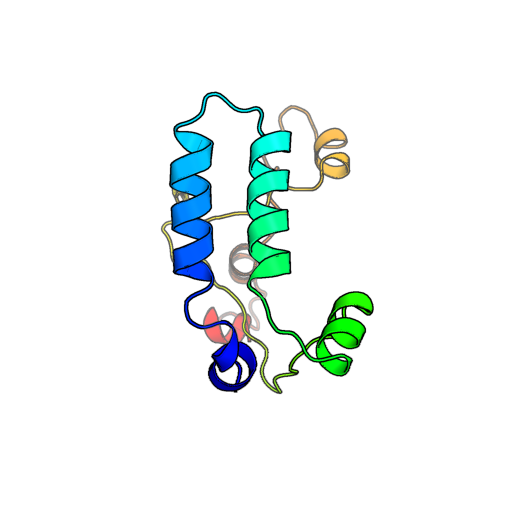A . LEU A 1 120 ? 3.496 5.386 -20.235 1.00 89.69 120 LEU A CA 1
ATOM 953 C C . LEU A 1 120 ? 2.210 4.914 -19.541 1.00 89.69 120 LEU A C 1
ATOM 955 O O . LEU A 1 120 ? 2.207 3.846 -18.945 1.00 89.69 120 LEU A O 1
ATOM 959 N N . ALA A 1 121 ? 1.121 5.681 -19.642 1.00 87.88 121 ALA A N 1
ATOM 960 C CA . ALA A 1 121 ? -0.157 5.313 -19.037 1.00 87.88 121 ALA A CA 1
ATOM 961 C C . ALA A 1 121 ? -0.745 4.036 -19.656 1.00 87.88 121 ALA A C 1
ATOM 963 O O . ALA A 1 121 ? -1.223 3.173 -18.932 1.00 87.88 121 ALA A O 1
ATOM 964 N N . LYS A 1 122 ? -0.661 3.895 -20.984 1.00 89.12 122 LYS A N 1
ATOM 965 C CA . LYS A 1 122 ? -1.156 2.715 -21.699 1.00 89.12 122 LYS A CA 1
ATOM 966 C C . LYS A 1 122 ? -0.245 1.499 -21.525 1.00 89.12 122 LYS A C 1
ATOM 968 O O . LYS A 1 122 ? -0.730 0.384 -21.552 1.00 89.12 122 LYS A O 1
ATOM 973 N N . PHE A 1 123 ? 1.057 1.718 -21.350 1.00 90.75 123 PHE A N 1
ATOM 974 C CA . PHE A 1 123 ? 2.010 0.653 -21.036 1.00 90.75 123 PHE A CA 1
ATOM 975 C C . PHE A 1 123 ? 1.869 0.140 -19.598 1.00 90.75 123 PHE A C 1
ATOM 977 O O . PHE A 1 123 ? 2.200 -1.007 -19.323 1.00 90.75 123 PHE A O 1
ATOM 984 N N . ALA A 1 124 ? 1.455 1.012 -18.675 1.00 88.06 124 ALA A N 1
ATOM 985 C CA . ALA A 1 124 ? 1.241 0.644 -17.286 1.00 88.06 124 ALA A CA 1
ATOM 986 C C . ALA A 1 124 ? -0.070 -0.118 -17.077 1.00 88.06 124 ALA A C 1
ATOM 988 O O . ALA A 1 124 ? -0.079 -0.989 -16.221 1.00 88.06 124 ALA A O 1
ATOM 989 N N . ALA A 1 125 ? -1.130 0.224 -17.817 1.00 82.19 125 ALA A N 1
ATOM 990 C CA . ALA A 1 125 ? -2.444 -0.423 -17.754 1.00 82.19 125 ALA A CA 1
ATOM 991 C C . ALA A 1 125 ? -2.414 -1.885 -18.227 1.00 82.19 125 ALA A C 1
ATOM 993 O O . ALA A 1 125 ? -3.107 -2.704 -17.588 1.00 82.19 125 ALA A O 1
#

Foldseek 3Di:
DVCVQCVLVPCVVVQLVVLLVVVVVPPDDPVVSVVSSVVSSVVRDDDDPVRVVCVVVVHDPDDDPDDDDDDQPDDPVPGDFAFDDPVVVVVDDPPDPPGTDDDLVNCVVVDDPVCVPPDSVRSRD

pLDDT: mean 86.05, std 7.29, range [57.03, 94.88]